Protein AF-U2FAN8-F1 (afdb_monomer)

Structure (mmCIF, N/CA/C/O backbone):
data_AF-U2FAN8-F1
#
_entry.id   AF-U2FAN8-F1
#
loop_
_atom_site.group_PDB
_atom_site.id
_atom_site.type_symbol
_atom_site.label_atom_id
_atom_site.label_alt_id
_atom_site.label_comp_id
_atom_site.label_asym_id
_atom_site.label_entity_id
_atom_site.label_seq_id
_atom_site.pdbx_PDB_ins_code
_atom_site.Cartn_x
_atom_site.Cartn_y
_atom_site.Cartn_z
_atom_site.occupancy
_atom_site.B_iso_or_equiv
_atom_site.auth_seq_id
_atom_site.auth_comp_id
_atom_site.auth_asym_id
_atom_site.auth_atom_id
_atom_site.pdbx_PDB_model_num
ATOM 1 N N . MET A 1 1 ? -15.663 -0.784 -5.812 1.00 76.56 1 MET A N 1
ATOM 2 C CA . MET A 1 1 ? -14.928 -0.878 -4.529 1.00 76.56 1 MET A CA 1
ATOM 3 C C . MET A 1 1 ? -13.520 -0.314 -4.750 1.00 76.56 1 MET A C 1
ATOM 5 O O . MET A 1 1 ? -12.800 -0.884 -5.555 1.00 76.56 1 MET A O 1
ATOM 9 N N . TRP A 1 2 ? -13.152 0.812 -4.117 1.00 96.88 2 TRP A N 1
ATOM 10 C CA . TRP A 1 2 ? -11.946 1.611 -4.449 1.00 96.88 2 TRP A CA 1
ATOM 11 C C . TRP A 1 2 ? -10.609 0.876 -4.227 1.00 96.88 2 TRP A C 1
ATOM 13 O O . TRP A 1 2 ? -9.728 0.929 -5.081 1.00 96.88 2 TRP A O 1
ATOM 23 N N . LEU A 1 3 ? -10.467 0.119 -3.129 1.00 97.94 3 LEU A N 1
ATOM 24 C CA . LEU A 1 3 ? -9.229 -0.622 -2.834 1.00 97.94 3 LEU A CA 1
ATOM 25 C C . LEU A 1 3 ? -8.859 -1.612 -3.950 1.00 97.94 3 LEU A C 1
ATOM 27 O O . LEU A 1 3 ? -7.711 -1.635 -4.379 1.00 97.94 3 LEU A O 1
ATOM 31 N N . THR A 1 4 ? -9.827 -2.384 -4.456 1.00 97.31 4 THR A N 1
ATOM 32 C CA . THR A 1 4 ? -9.576 -3.415 -5.479 1.00 97.31 4 THR A CA 1
ATOM 33 C C . THR A 1 4 ? -9.357 -2.832 -6.878 1.00 97.31 4 THR A C 1
ATOM 35 O O . THR A 1 4 ? -8.457 -3.262 -7.595 1.00 97.31 4 THR A O 1
ATOM 38 N N . ASN A 1 5 ? -10.127 -1.811 -7.268 1.00 97.06 5 ASN A N 1
ATOM 39 C CA . ASN A 1 5 ? -10.125 -1.311 -8.647 1.00 97.06 5 ASN A CA 1
ATOM 40 C C . ASN A 1 5 ? -9.257 -0.062 -8.867 1.00 97.06 5 ASN A C 1
ATOM 42 O O . ASN A 1 5 ? -9.080 0.348 -10.009 1.00 97.06 5 ASN A O 1
ATOM 46 N N . THR A 1 6 ? -8.720 0.535 -7.798 1.00 98.25 6 THR A N 1
ATOM 47 C CA . THR A 1 6 ? -7.866 1.729 -7.875 1.00 98.25 6 THR A CA 1
ATOM 48 C C . THR A 1 6 ? -6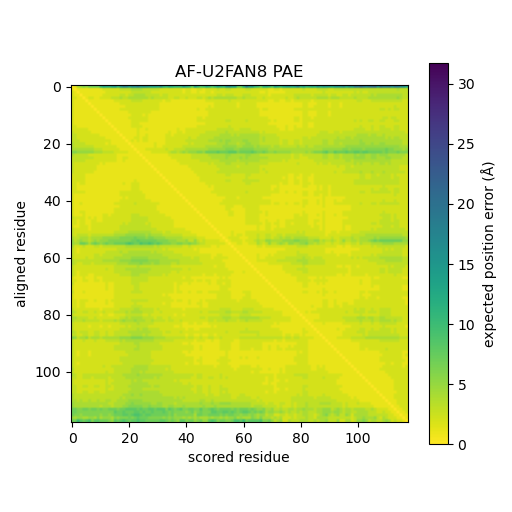.489 1.457 -7.276 1.00 98.25 6 THR A C 1
ATOM 50 O O . THR A 1 6 ? -5.506 1.388 -8.018 1.00 98.25 6 THR A O 1
ATOM 53 N N . LEU A 1 7 ? -6.394 1.250 -5.957 1.00 98.50 7 LEU A N 1
ATOM 54 C CA . LEU A 1 7 ? -5.099 1.057 -5.292 1.00 98.50 7 LEU A CA 1
ATOM 55 C C . LEU A 1 7 ? -4.442 -0.270 -5.690 1.00 98.50 7 LEU A C 1
ATOM 57 O O . LEU A 1 7 ? -3.310 -0.269 -6.171 1.00 98.50 7 LEU A O 1
ATOM 61 N N . GLN A 1 8 ? -5.152 -1.394 -5.557 1.00 98.69 8 GLN A N 1
ATOM 62 C CA . GLN A 1 8 ? -4.621 -2.702 -5.941 1.00 98.69 8 GLN A CA 1
ATOM 63 C C . GLN A 1 8 ? -4.320 -2.768 -7.437 1.00 98.69 8 GLN A C 1
ATOM 65 O O . GLN A 1 8 ? -3.247 -3.230 -7.805 1.00 98.69 8 GLN A O 1
ATOM 70 N N . ALA A 1 9 ? -5.217 -2.280 -8.299 1.00 98.38 9 ALA A N 1
ATOM 71 C CA . ALA A 1 9 ? -4.978 -2.259 -9.743 1.00 98.38 9 ALA A CA 1
ATOM 72 C C . ALA A 1 9 ? -3.675 -1.516 -10.100 1.00 98.38 9 ALA A C 1
ATOM 74 O O . ALA A 1 9 ? -2.883 -2.004 -10.905 1.00 98.38 9 ALA A O 1
ATOM 75 N N . THR A 1 10 ? -3.405 -0.383 -9.442 1.00 98.62 10 THR A N 1
ATOM 76 C CA . THR A 1 10 ? -2.160 0.373 -9.656 1.00 98.62 10 THR A CA 1
ATOM 77 C C . THR A 1 10 ? -0.939 -0.363 -9.088 1.00 98.62 10 THR A C 1
ATOM 79 O O . THR A 1 10 ? 0.097 -0.420 -9.747 1.00 98.62 10 THR A O 1
ATOM 82 N N . LEU A 1 11 ? -1.059 -1.002 -7.917 1.00 98.69 11 LEU A N 1
ATOM 83 C CA . LEU A 1 11 ? -0.005 -1.862 -7.358 1.00 98.69 11 LEU A CA 1
ATOM 84 C C . LEU A 1 11 ? 0.337 -3.039 -8.284 1.00 98.69 11 LEU A C 1
ATOM 86 O O . LEU A 1 11 ? 1.507 -3.364 -8.447 1.00 98.69 11 LEU A O 1
ATOM 90 N N . ILE A 1 12 ? -0.650 -3.660 -8.931 1.00 98.50 12 ILE A N 1
ATOM 91 C CA . ILE A 1 12 ? -0.404 -4.734 -9.904 1.00 98.50 12 ILE A CA 1
ATOM 92 C C . IL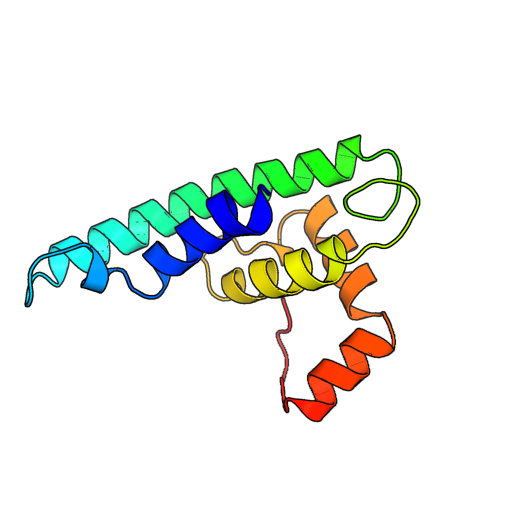E A 1 12 ? 0.397 -4.215 -11.105 1.00 98.50 12 ILE A C 1
ATOM 94 O O . ILE A 1 12 ? 1.318 -4.899 -11.542 1.00 98.50 12 ILE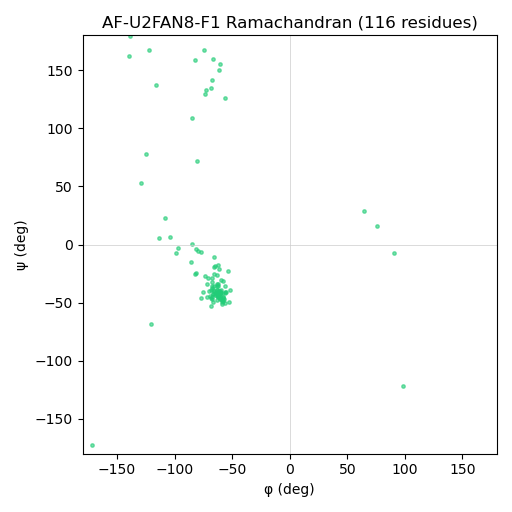 A O 1
ATOM 98 N N . ALA A 1 13 ? 0.122 -3.001 -11.592 1.00 98.44 13 ALA A N 1
ATOM 99 C CA . ALA A 1 13 ? 0.944 -2.359 -12.625 1.00 98.44 13 ALA A CA 1
ATOM 100 C C . ALA A 1 13 ? 2.391 -2.100 -12.159 1.00 98.44 13 ALA A C 1
ATOM 102 O O . ALA A 1 13 ? 3.316 -2.219 -12.956 1.00 98.44 13 ALA A O 1
ATOM 103 N N . TYR A 1 14 ? 2.602 -1.801 -10.873 1.00 98.62 14 TYR A N 1
ATOM 104 C CA . TYR A 1 14 ? 3.942 -1.649 -10.297 1.00 98.62 14 TYR A CA 1
ATOM 105 C C . TYR A 1 14 ? 4.720 -2.970 -10.203 1.00 98.62 14 TYR A C 1
ATOM 107 O O . TYR A 1 14 ? 5.916 -3.003 -10.492 1.00 98.62 14 TYR A O 1
ATOM 115 N N . PHE A 1 15 ? 4.069 -4.049 -9.755 1.00 98.44 15 PHE A N 1
ATOM 116 C CA . PHE A 1 15 ? 4.732 -5.345 -9.550 1.00 98.44 15 PHE A CA 1
ATOM 117 C C . PHE A 1 15 ? 4.888 -6.163 -10.826 1.00 98.44 15 PHE A C 1
ATOM 119 O O . PHE A 1 15 ? 5.790 -6.994 -10.882 1.00 98.44 15 PHE A O 1
ATOM 126 N N . TYR A 1 16 ? 4.030 -5.925 -11.819 1.00 98.31 16 TYR A N 1
ATOM 127 C CA . TYR A 1 16 ? 4.030 -6.640 -13.094 1.00 98.31 16 TYR A CA 1
ATOM 128 C C . TYR A 1 16 ? 4.015 -5.679 -14.297 1.00 98.31 16 TYR A C 1
ATOM 130 O O . TYR A 1 16 ? 3.126 -5.778 -15.154 1.00 98.31 16 TYR A O 1
ATOM 138 N N . PRO A 1 17 ? 4.940 -4.704 -14.366 1.00 98.44 17 PRO A N 1
ATOM 139 C CA . PRO A 1 17 ? 4.962 -3.700 -15.427 1.00 98.44 17 PRO A CA 1
ATOM 140 C C . PRO A 1 17 ? 5.191 -4.310 -16.816 1.00 98.44 17 PRO A C 1
ATOM 142 O O . PRO A 1 17 ? 4.721 -3.771 -17.814 1.00 98.44 17 PRO A O 1
ATOM 145 N N . GLU A 1 18 ? 5.852 -5.464 -16.892 1.00 98.19 18 GLU A N 1
ATOM 146 C CA . GLU A 1 18 ? 6.085 -6.219 -18.124 1.00 98.19 18 GLU A CA 1
ATOM 147 C C . GLU A 1 18 ? 4.795 -6.687 -18.810 1.00 98.19 18 GLU A C 1
ATOM 149 O O . GLU A 1 18 ? 4.802 -6.943 -20.007 1.00 98.19 18 GLU A O 1
ATOM 154 N N . ARG A 1 19 ? 3.672 -6.766 -18.083 1.00 97.81 19 ARG A N 1
ATOM 155 C CA . ARG A 1 19 ? 2.361 -7.125 -18.656 1.00 97.81 19 ARG A CA 1
ATOM 156 C C . ARG A 1 19 ? 1.700 -5.981 -19.429 1.00 97.81 19 ARG A C 1
ATOM 158 O O . ARG A 1 19 ? 0.639 -6.184 -20.011 1.00 97.81 19 ARG A O 1
ATOM 165 N N . TRP A 1 20 ? 2.293 -4.788 -19.394 1.00 97.56 20 TRP A N 1
ATOM 166 C CA . TRP A 1 20 ? 1.748 -3.557 -19.973 1.00 97.56 20 TRP A CA 1
ATOM 167 C C . TRP A 1 20 ? 2.573 -3.027 -21.146 1.00 97.56 20 TRP A C 1
ATOM 169 O O . TRP A 1 20 ? 2.301 -1.936 -21.643 1.00 97.56 20 TRP A O 1
ATOM 179 N N . VAL A 1 21 ? 3.591 -3.774 -21.571 1.00 98.44 21 VAL A N 1
ATOM 180 C CA . VAL A 1 21 ? 4.501 -3.405 -22.658 1.00 98.44 21 VAL A CA 1
ATOM 181 C C . VAL A 1 21 ? 4.808 -4.623 -23.524 1.00 98.44 21 VAL A C 1
ATOM 183 O O . VAL A 1 21 ? 4.605 -5.760 -23.101 1.00 98.44 21 VAL A O 1
ATOM 186 N N . ASP A 1 22 ? 5.316 -4.389 -24.733 1.00 98.50 22 ASP A N 1
ATOM 187 C CA . ASP A 1 22 ? 5.735 -5.469 -25.625 1.00 98.50 22 ASP A CA 1
ATOM 188 C C . ASP A 1 22 ? 6.869 -6.313 -25.022 1.00 98.50 22 ASP A C 1
ATOM 190 O O . ASP A 1 22 ? 7.726 -5.825 -24.274 1.00 98.50 22 ASP A O 1
ATOM 194 N N . VAL A 1 23 ? 6.903 -7.597 -25.392 1.00 97.62 23 VAL A N 1
ATOM 195 C CA . VAL A 1 23 ? 7.932 -8.544 -24.942 1.00 97.62 23 VAL A CA 1
ATOM 196 C C . VAL A 1 23 ? 9.324 -8.012 -25.293 1.00 97.62 23 VAL A C 1
ATOM 198 O O . VAL A 1 23 ? 9.615 -7.696 -26.443 1.00 97.62 23 VAL A O 1
ATOM 201 N N . GLY A 1 24 ? 10.199 -7.932 -24.287 1.00 96.69 24 GLY A N 1
ATOM 202 C CA . GLY A 1 24 ? 11.566 -7.424 -24.433 1.00 96.69 24 GLY A CA 1
ATOM 203 C C . GLY A 1 24 ? 11.724 -5.916 -24.206 1.00 96.69 24 GLY A C 1
ATOM 204 O O . GLY A 1 24 ? 12.858 -5.448 -24.098 1.00 96.69 24 GLY A O 1
ATOM 205 N N . ASN A 1 25 ? 10.636 -5.151 -24.047 1.00 98.38 25 ASN A N 1
ATOM 206 C CA . ASN A 1 25 ? 10.703 -3.713 -23.768 1.00 98.38 25 ASN A CA 1
ATOM 207 C C . ASN A 1 25 ? 10.970 -3.412 -22.278 1.00 98.38 25 ASN A C 1
ATOM 209 O O . ASN A 1 25 ? 10.105 -2.939 -21.536 1.00 98.38 25 ASN A O 1
ATOM 213 N N . SER A 1 26 ? 12.197 -3.674 -21.826 1.00 98.38 26 SER A N 1
ATOM 214 C CA . SER A 1 26 ? 12.616 -3.433 -20.438 1.00 98.38 26 SER A CA 1
ATOM 215 C C . SER A 1 26 ? 12.571 -1.952 -20.040 1.00 98.38 26 SER A C 1
ATOM 217 O O . SER A 1 26 ? 12.190 -1.633 -18.913 1.00 98.38 26 SER A O 1
ATOM 219 N N . ALA A 1 27 ? 12.900 -1.042 -20.962 1.00 98.62 27 ALA A N 1
ATOM 220 C CA . ALA A 1 27 ? 12.837 0.401 -20.730 1.00 98.62 27 ALA A CA 1
ATOM 221 C C . ALA A 1 27 ? 11.393 0.881 -20.499 1.00 98.62 27 ALA A C 1
ATOM 223 O O . ALA A 1 27 ? 11.131 1.627 -19.555 1.00 98.62 27 ALA A O 1
ATOM 224 N N . GLY A 1 28 ? 10.444 0.396 -21.306 1.00 98.69 28 GLY A N 1
ATOM 225 C CA . GLY A 1 28 ? 9.019 0.665 -21.125 1.00 98.69 28 GLY A CA 1
ATOM 226 C C . GLY A 1 28 ? 8.491 0.116 -19.799 1.00 98.69 28 GLY A C 1
ATOM 227 O O . GLY A 1 28 ? 7.808 0.831 -19.070 1.00 98.69 28 GLY A O 1
ATOM 228 N N . ALA A 1 29 ? 8.861 -1.115 -19.430 1.00 98.75 29 ALA A N 1
ATOM 229 C CA . ALA A 1 29 ? 8.475 -1.688 -18.138 1.00 98.75 29 ALA A CA 1
ATOM 230 C C . ALA A 1 29 ? 9.010 -0.850 -16.957 1.00 98.75 29 ALA A C 1
ATOM 232 O O . ALA A 1 29 ? 8.284 -0.587 -15.995 1.00 98.75 29 ALA A O 1
ATOM 233 N N . ALA A 1 30 ? 10.254 -0.367 -17.037 1.00 98.62 30 ALA A N 1
ATOM 234 C CA . ALA A 1 30 ? 10.817 0.527 -16.024 1.00 98.62 30 ALA A CA 1
ATOM 235 C C . ALA A 1 30 ? 10.037 1.852 -15.922 1.00 98.62 30 ALA A C 1
ATOM 237 O O . ALA A 1 30 ? 9.754 2.311 -14.813 1.00 98.62 30 ALA A O 1
ATOM 238 N N . GLN A 1 31 ? 9.627 2.428 -17.057 1.00 98.69 31 GLN A N 1
ATOM 239 C CA . GLN A 1 31 ? 8.790 3.628 -17.095 1.00 98.69 31 GLN A C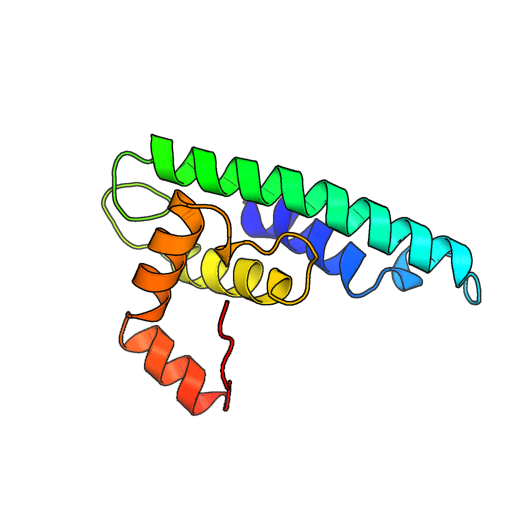A 1
ATOM 240 C C . GLN A 1 31 ? 7.409 3.384 -16.460 1.00 98.69 31 GLN A C 1
ATOM 242 O O . GLN A 1 31 ? 6.987 4.166 -15.605 1.00 98.69 31 GLN A O 1
ATOM 247 N N . VAL A 1 32 ? 6.725 2.286 -16.810 1.00 98.75 32 VAL A N 1
ATOM 248 C CA . VAL A 1 32 ? 5.432 1.905 -16.204 1.00 98.75 32 VAL A CA 1
ATOM 249 C C . VAL A 1 32 ? 5.567 1.768 -14.691 1.00 98.75 32 VAL A C 1
ATOM 251 O O . VAL A 1 32 ? 4.765 2.339 -13.952 1.00 98.75 32 VAL A O 1
ATOM 254 N N . LYS A 1 33 ? 6.608 1.072 -14.221 1.00 98.62 33 LYS A N 1
ATOM 255 C CA . LYS A 1 33 ? 6.873 0.894 -12.792 1.00 98.62 33 LYS A CA 1
ATOM 256 C C . LYS A 1 33 ? 7.053 2.232 -12.070 1.00 98.62 33 LYS A C 1
ATOM 258 O O . LYS A 1 33 ? 6.421 2.447 -11.039 1.00 98.62 33 LYS A O 1
ATOM 263 N N . ALA A 1 34 ? 7.859 3.140 -12.624 1.00 98.50 34 ALA A N 1
ATOM 264 C CA . ALA A 1 34 ? 8.104 4.456 -12.032 1.00 98.50 34 ALA A CA 1
ATOM 265 C C . ALA A 1 34 ? 6.822 5.305 -11.946 1.00 98.50 34 ALA A C 1
ATOM 267 O O . ALA A 1 34 ? 6.517 5.872 -10.895 1.00 98.50 34 ALA A O 1
ATOM 268 N N . HIS A 1 35 ? 6.022 5.349 -13.017 1.00 98.62 35 HIS A N 1
ATOM 269 C CA . HIS A 1 35 ? 4.746 6.072 -13.002 1.00 98.62 35 HIS A CA 1
ATOM 270 C C . HIS A 1 35 ? 3.714 5.429 -12.072 1.00 98.62 35 HIS A C 1
ATOM 272 O O . HIS A 1 35 ? 2.949 6.145 -11.422 1.00 98.62 35 HIS A O 1
ATOM 278 N N . ALA A 1 36 ? 3.692 4.097 -11.979 1.00 98.69 36 ALA A N 1
ATOM 279 C CA . ALA A 1 36 ? 2.834 3.391 -11.039 1.00 98.69 36 ALA A CA 1
ATOM 280 C C . ALA A 1 36 ? 3.205 3.734 -9.588 1.00 98.69 36 ALA A C 1
ATOM 282 O O . ALA A 1 36 ? 2.304 4.045 -8.815 1.00 98.69 36 ALA A O 1
ATOM 283 N N . GLU A 1 37 ? 4.496 3.758 -9.228 1.00 98.69 37 GLU A N 1
ATOM 284 C CA . GLU A 1 37 ? 4.950 4.153 -7.882 1.00 98.69 37 GLU A CA 1
ATOM 285 C C . GLU A 1 37 ? 4.513 5.582 -7.533 1.00 98.69 37 GLU A C 1
ATOM 287 O O . GLU A 1 37 ? 3.887 5.796 -6.494 1.00 98.69 37 GLU A O 1
ATOM 292 N N . ALA A 1 38 ? 4.734 6.537 -8.444 1.00 98.44 38 ALA A N 1
ATOM 293 C CA . ALA A 1 38 ? 4.313 7.927 -8.261 1.00 98.44 38 ALA A CA 1
ATOM 294 C C . ALA A 1 38 ? 2.787 8.060 -8.102 1.00 98.44 38 ALA A C 1
ATOM 296 O O . ALA A 1 38 ? 2.298 8.793 -7.241 1.00 98.44 38 ALA A O 1
ATOM 297 N N . LYS A 1 39 ? 2.009 7.310 -8.893 1.00 98.62 39 LYS A N 1
ATOM 298 C CA . LYS A 1 39 ? 0.548 7.280 -8.758 1.00 98.62 39 LYS A CA 1
ATOM 299 C C . LYS A 1 39 ? 0.116 6.660 -7.429 1.00 98.62 39 LYS A C 1
ATOM 301 O O . LYS A 1 39 ? -0.821 7.157 -6.811 1.00 98.62 39 LYS A O 1
ATOM 306 N N . ILE A 1 40 ? 0.778 5.592 -6.983 1.00 98.81 40 ILE A N 1
ATOM 307 C CA . ILE A 1 40 ? 0.478 4.950 -5.699 1.00 98.81 40 ILE A CA 1
ATOM 308 C C . ILE A 1 40 ? 0.731 5.921 -4.550 1.00 98.81 40 ILE A C 1
ATOM 310 O O . ILE A 1 40 ? -0.117 5.983 -3.668 1.00 98.81 40 ILE A O 1
ATOM 314 N N . ALA A 1 41 ? 1.802 6.720 -4.578 1.00 98.44 41 ALA A N 1
ATOM 315 C CA . ALA A 1 41 ? 2.053 7.734 -3.551 1.00 98.44 41 ALA A CA 1
ATOM 316 C C . ALA A 1 41 ? 0.836 8.662 -3.354 1.00 98.44 41 ALA A C 1
ATOM 318 O O . ALA A 1 41 ? 0.311 8.755 -2.246 1.00 98.44 41 ALA A O 1
ATOM 319 N N . ALA A 1 42 ? 0.282 9.209 -4.442 1.00 98.38 42 ALA A N 1
ATOM 320 C CA . ALA A 1 42 ? -0.926 10.037 -4.383 1.00 98.38 42 ALA A CA 1
ATOM 321 C C . ALA A 1 42 ? -2.172 9.278 -3.873 1.00 98.38 42 ALA A C 1
ATOM 323 O O . ALA A 1 42 ? -3.026 9.849 -3.190 1.00 98.38 42 ALA A O 1
ATOM 324 N N . LEU A 1 43 ? -2.300 7.981 -4.182 1.00 98.69 43 LEU A N 1
ATOM 325 C CA . LEU A 1 43 ? -3.395 7.144 -3.671 1.00 98.69 43 LEU A CA 1
ATOM 326 C C . LEU A 1 43 ? -3.243 6.836 -2.177 1.00 98.69 43 LEU A C 1
ATOM 328 O O . LEU A 1 43 ? -4.244 6.737 -1.468 1.00 98.69 43 LEU A O 1
ATOM 332 N N . LEU A 1 44 ? -2.015 6.697 -1.684 1.00 98.69 44 LEU A N 1
ATOM 333 C CA . LEU A 1 44 ? -1.750 6.554 -0.256 1.00 98.69 44 LEU A CA 1
ATOM 334 C C . LEU A 1 44 ? -2.084 7.851 0.490 1.00 98.69 44 LEU A C 1
ATOM 336 O O . LEU A 1 44 ? -2.669 7.778 1.565 1.00 98.69 44 LEU A O 1
ATOM 340 N N . ASP A 1 45 ? -1.822 9.019 -0.101 1.00 98.38 45 ASP A N 1
ATOM 341 C CA . ASP A 1 45 ? -2.230 10.316 0.467 1.00 98.38 45 ASP A CA 1
ATOM 342 C C . ASP A 1 45 ? -3.758 10.485 0.463 1.00 98.38 45 ASP A C 1
ATOM 344 O O . ASP A 1 45 ? -4.346 11.120 1.339 1.00 98.38 45 ASP A O 1
ATOM 348 N N . GLN A 1 46 ? -4.448 9.905 -0.522 1.00 98.06 46 GLN A N 1
ATOM 349 C CA . GLN A 1 46 ? -5.908 9.820 -0.497 1.00 98.06 46 GLN A CA 1
ATOM 350 C C . GLN A 1 46 ? -6.405 8.912 0.640 1.00 98.06 46 GLN A C 1
ATOM 352 O O . GLN A 1 46 ? -7.405 9.237 1.278 1.00 98.06 46 GLN A O 1
ATOM 357 N N . LEU A 1 47 ? -5.720 7.797 0.904 1.00 98.06 47 LEU A N 1
ATOM 358 C CA . LEU A 1 47 ? -6.069 6.884 1.993 1.00 98.06 47 LEU A CA 1
ATOM 359 C C . LEU A 1 47 ? -5.820 7.513 3.374 1.00 98.06 47 LEU A C 1
ATOM 361 O O . LEU A 1 47 ? -6.637 7.340 4.276 1.00 98.06 47 LEU A O 1
ATOM 365 N N . ASP A 1 48 ? -4.732 8.270 3.5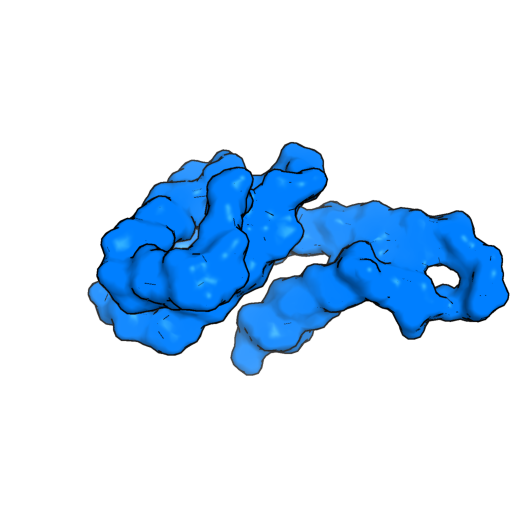15 1.00 98.12 48 ASP A N 1
ATOM 366 C CA . ASP A 1 48 ? -4.395 9.044 4.715 1.00 98.12 48 ASP A CA 1
ATOM 367 C C . ASP A 1 48 ? -5.506 10.058 5.043 1.00 98.12 48 ASP A C 1
ATOM 369 O O . ASP A 1 48 ? -6.101 10.009 6.120 1.00 98.12 48 ASP A O 1
ATOM 373 N N . ARG A 1 49 ? -5.916 10.863 4.051 1.00 98.12 49 ARG A N 1
ATOM 374 C CA . ARG A 1 49 ? -7.043 11.809 4.178 1.00 98.12 49 ARG A CA 1
ATOM 375 C C . ARG A 1 49 ? -8.387 11.134 4.454 1.00 98.12 49 ARG A C 1
ATOM 377 O O . ARG A 1 49 ? -9.222 11.677 5.179 1.00 98.12 49 ARG A O 1
ATOM 384 N N . GLN A 1 50 ? -8.631 9.956 3.875 1.00 97.69 50 GLN A N 1
ATOM 385 C CA . GLN A 1 50 ? -9.836 9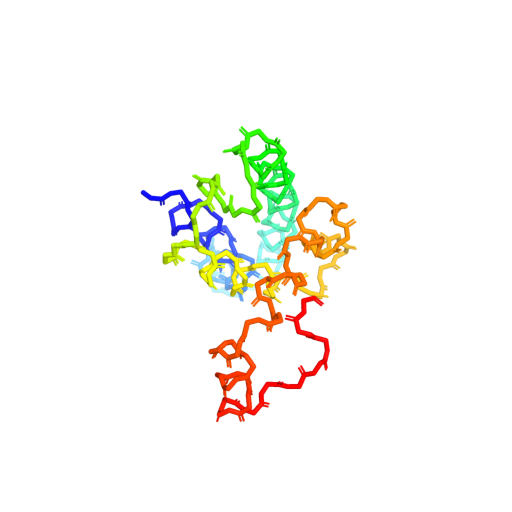.181 4.181 1.00 97.69 50 GLN A CA 1
ATOM 386 C C . GLN A 1 50 ? -9.873 8.807 5.666 1.00 97.69 50 GLN A C 1
ATOM 388 O O . GLN A 1 50 ? -10.928 8.903 6.284 1.00 97.69 50 GLN A O 1
ATOM 393 N N . LEU A 1 51 ? -8.743 8.404 6.252 1.00 97.88 51 LEU A N 1
ATOM 394 C CA . LEU A 1 51 ? -8.669 8.075 7.677 1.00 97.88 51 LEU A CA 1
ATOM 395 C C . LEU A 1 51 ? -8.885 9.308 8.557 1.00 97.88 51 LEU A C 1
ATOM 397 O O . LEU A 1 51 ? -9.666 9.224 9.505 1.00 97.88 51 LEU A O 1
ATOM 401 N N . GLU A 1 52 ? -8.285 10.448 8.206 1.00 97.50 52 GLU A N 1
ATOM 402 C CA . GLU A 1 52 ? -8.497 11.733 8.896 1.00 97.50 52 GLU A CA 1
ATOM 403 C C . GLU A 1 52 ? -9.975 12.134 8.958 1.00 97.50 52 GLU A C 1
ATOM 405 O O . GLU A 1 52 ? -10.458 12.612 9.983 1.00 97.50 52 GLU A O 1
ATOM 410 N N . THR A 1 53 ? -10.706 11.914 7.865 1.00 97.38 53 THR A N 1
ATOM 411 C CA . THR A 1 53 ? -12.101 12.354 7.711 1.00 97.38 53 THR A CA 1
ATOM 412 C C . THR A 1 53 ? -13.132 11.267 8.022 1.00 97.38 53 THR A C 1
ATOM 414 O O . THR A 1 53 ? -14.330 11.542 8.033 1.00 97.38 53 THR A O 1
ATOM 417 N N . SER A 1 54 ? -12.691 10.042 8.325 1.00 95.50 54 SER A N 1
ATOM 418 C CA . SER A 1 54 ? -13.565 8.881 8.554 1.00 95.50 54 SER A CA 1
ATOM 419 C C . SER A 1 54 ? -14.461 9.002 9.794 1.00 95.50 54 SER A C 1
ATOM 421 O O . SER A 1 54 ? -15.449 8.278 9.912 1.00 95.50 54 SER A O 1
ATOM 423 N N . GLY A 1 55 ? -14.122 9.891 10.735 1.00 95.88 55 GLY A N 1
ATOM 424 C CA . GLY A 1 55 ? -14.848 10.061 11.996 1.00 95.88 55 GLY A CA 1
ATOM 425 C C . GLY A 1 55 ? -14.572 8.965 13.032 1.00 95.88 55 GLY A C 1
ATOM 426 O O . GLY A 1 55 ? -15.330 8.826 13.992 1.00 95.88 55 GLY A O 1
ATOM 427 N N . GLY A 1 56 ? -13.509 8.169 12.866 1.00 95.56 56 GLY A N 1
ATOM 428 C CA . GLY A 1 56 ? -13.124 7.148 13.837 1.00 95.56 56 GLY A CA 1
ATOM 429 C C . GLY A 1 56 ? -11.765 6.497 13.553 1.00 95.56 56 GLY A C 1
ATOM 430 O O . GLY A 1 56 ? -11.013 6.961 12.703 1.00 95.56 56 GLY A O 1
ATOM 431 N N . PRO A 1 57 ? -11.402 5.440 14.301 1.00 97.31 57 PRO A N 1
ATOM 432 C CA . PRO A 1 57 ? -10.074 4.833 14.213 1.00 97.31 57 PRO A CA 1
ATOM 433 C C . PRO A 1 57 ? -9.895 3.849 13.042 1.00 97.31 57 PRO A C 1
ATOM 435 O O . PRO A 1 57 ? -8.796 3.310 12.891 1.00 97.31 57 PRO A O 1
ATOM 438 N N . TRP A 1 58 ? -10.948 3.569 12.268 1.00 98.31 58 TRP A N 1
ATOM 439 C CA . TRP A 1 58 ? -10.974 2.574 11.190 1.00 98.31 58 TRP A CA 1
ATOM 440 C C . TRP A 1 58 ? -11.354 3.207 9.854 1.00 98.31 58 TRP A C 1
ATOM 442 O O . TRP A 1 58 ? -11.861 4.325 9.807 1.00 98.31 58 TRP A O 1
ATOM 452 N N . LEU A 1 59 ? -11.160 2.479 8.752 1.00 97.44 59 LEU A N 1
ATOM 453 C CA . LEU A 1 59 ? -11.293 3.052 7.407 1.00 97.44 59 LEU A CA 1
ATOM 454 C C . LEU A 1 59 ? -12.688 3.638 7.106 1.00 97.44 59 LEU A C 1
ATOM 456 O O . LEU A 1 59 ? -12.811 4.596 6.338 1.00 97.44 59 LEU A O 1
ATOM 460 N N . LEU A 1 60 ? -13.729 3.066 7.719 1.00 96.94 60 LEU A N 1
ATOM 461 C CA . LEU A 1 60 ? -15.125 3.511 7.616 1.00 96.94 60 LEU A CA 1
ATOM 462 C C . LEU A 1 60 ? -15.643 4.173 8.908 1.00 96.94 60 LEU A C 1
ATOM 464 O O . LEU A 1 60 ? -16.847 4.179 9.162 1.00 96.94 60 LEU A O 1
ATOM 468 N N . GLY A 1 61 ? -14.747 4.695 9.746 1.00 97.62 61 GLY A N 1
ATOM 469 C CA . GLY A 1 61 ? -15.088 5.434 10.958 1.00 97.62 61 GLY A CA 1
ATOM 470 C C . GLY A 1 61 ? -15.012 4.583 12.220 1.00 97.62 61 GLY A C 1
ATOM 471 O O . GLY A 1 61 ? -13.949 4.077 12.583 1.00 97.62 61 GLY A O 1
ATOM 472 N N . ALA A 1 62 ? -16.121 4.468 12.950 1.00 98.00 62 ALA A N 1
ATOM 473 C CA . ALA A 1 62 ? -16.121 3.934 14.316 1.00 98.00 62 ALA A CA 1
ATOM 474 C C . ALA A 1 62 ? -15.856 2.420 14.415 1.00 98.00 62 ALA A C 1
ATOM 476 O O . ALA A 1 62 ? -15.316 1.951 15.420 1.00 98.00 62 ALA A O 1
ATOM 477 N N . HIS A 1 63 ? -16.214 1.645 13.388 1.00 97.88 63 HIS A N 1
ATOM 478 C CA . HIS A 1 63 ? -16.210 0.182 13.444 1.00 97.88 63 HIS A CA 1
ATOM 479 C C . HIS A 1 63 ? -15.206 -0.445 12.479 1.00 97.88 63 HIS A C 1
ATOM 481 O O . HIS A 1 63 ? -15.105 -0.057 11.318 1.00 97.88 63 HIS A O 1
ATOM 487 N N . TYR A 1 64 ? -14.505 -1.467 12.969 1.00 98.06 64 TYR A N 1
ATOM 488 C CA . TYR A 1 64 ? -13.629 -2.297 12.153 1.00 98.06 64 TYR A CA 1
ATOM 489 C C . TYR A 1 64 ? -14.448 -3.119 11.156 1.00 98.06 64 TYR A C 1
ATOM 491 O O . TYR A 1 64 ? -15.498 -3.665 11.500 1.00 98.06 64 TYR A O 1
ATOM 499 N N . SER A 1 65 ? -13.927 -3.267 9.947 1.00 97.44 65 SER A N 1
ATOM 500 C CA . SER A 1 65 ? -14.591 -3.907 8.819 1.00 97.44 65 SER A CA 1
ATOM 501 C C . SER A 1 65 ? -13.633 -4.804 8.031 1.00 97.44 65 SER A C 1
ATOM 503 O O . SER A 1 65 ? -12.438 -4.900 8.310 1.00 97.44 65 SER A O 1
ATOM 505 N N . VAL A 1 66 ? -14.155 -5.451 6.988 1.00 96.62 66 VAL A N 1
ATOM 506 C CA . VAL A 1 66 ? -13.340 -6.218 6.033 1.00 96.62 66 VAL A CA 1
ATOM 507 C C . VAL A 1 66 ? -12.373 -5.338 5.228 1.00 96.62 66 VAL A C 1
ATOM 509 O O .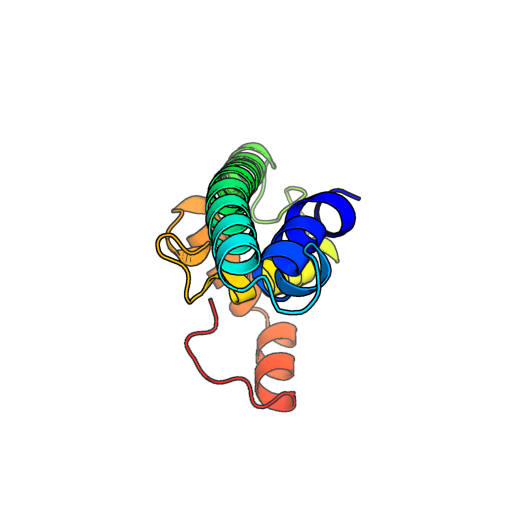 VAL A 1 66 ? -11.394 -5.844 4.681 1.00 96.62 66 VAL A O 1
ATOM 512 N N . LEU A 1 67 ? -12.605 -4.022 5.162 1.00 97.50 67 LEU A N 1
ATOM 513 C CA . LEU A 1 67 ? -11.719 -3.123 4.426 1.00 97.50 67 LEU A CA 1
ATOM 514 C C . LEU A 1 67 ? -10.400 -2.881 5.158 1.00 97.50 67 LEU A C 1
ATOM 516 O O . LEU A 1 67 ? -9.387 -2.638 4.508 1.00 97.50 67 LEU A O 1
ATOM 520 N N . ASP A 1 68 ? -10.387 -2.985 6.484 1.00 98.50 68 ASP A N 1
ATOM 521 C CA . ASP A 1 68 ? -9.205 -2.696 7.284 1.00 98.50 68 ASP A CA 1
ATOM 522 C C . ASP A 1 68 ? -8.032 -3.676 7.067 1.00 98.50 68 ASP A C 1
ATOM 524 O O . ASP A 1 68 ? -6.916 -3.224 6.777 1.00 98.50 68 ASP A O 1
ATOM 528 N N . PRO A 1 69 ? -8.233 -5.012 7.115 1.00 98.12 69 PRO A N 1
ATOM 529 C CA . PRO A 1 69 ? -7.166 -5.962 6.803 1.00 98.12 69 PRO A CA 1
ATOM 530 C C . PRO A 1 69 ? -6.774 -5.914 5.320 1.00 98.12 69 PRO A C 1
ATOM 532 O O . PRO A 1 69 ? -5.616 -6.154 4.979 1.00 98.12 69 PRO A O 1
ATOM 535 N N . TYR A 1 70 ? -7.709 -5.557 4.436 1.00 98.31 70 TYR A N 1
ATOM 536 C CA . TYR A 1 70 ? -7.425 -5.400 3.013 1.00 98.31 70 TYR A CA 1
ATOM 537 C C . TYR A 1 70 ? -6.523 -4.183 2.756 1.00 98.31 70 TYR A C 1
ATOM 539 O O . TYR A 1 70 ? -5.509 -4.291 2.064 1.00 98.31 70 TYR A O 1
ATOM 547 N N . ALA A 1 71 ? -6.826 -3.044 3.381 1.00 98.44 71 ALA A N 1
ATOM 548 C CA . ALA A 1 71 ? -5.979 -1.860 3.335 1.00 98.44 71 ALA A CA 1
ATOM 549 C C . ALA A 1 71 ? -4.587 -2.138 3.927 1.00 98.44 71 ALA A C 1
ATOM 551 O O . ALA A 1 71 ? -3.595 -1.743 3.316 1.00 98.44 71 ALA A O 1
ATOM 552 N N . LEU A 1 72 ? -4.493 -2.876 5.046 1.00 98.56 72 LEU A N 1
ATOM 553 C CA . LEU A 1 72 ? -3.207 -3.310 5.607 1.00 98.56 72 LEU A CA 1
ATOM 554 C C . LEU A 1 72 ? -2.385 -4.109 4.587 1.00 98.56 72 LEU A C 1
ATOM 556 O O . LEU A 1 72 ? -1.212 -3.803 4.373 1.00 98.56 72 LEU A O 1
ATOM 560 N N . MET A 1 73 ? -2.990 -5.116 3.950 1.00 97.81 73 MET A N 1
ATOM 561 C CA . MET A 1 73 ? -2.312 -5.957 2.962 1.00 97.81 73 MET A CA 1
ATOM 562 C C . MET A 1 73 ? -1.753 -5.123 1.799 1.00 97.81 73 MET A C 1
ATOM 564 O O . MET A 1 73 ? -0.586 -5.284 1.441 1.00 97.81 73 MET A O 1
ATOM 568 N N . LEU A 1 74 ? -2.552 -4.206 1.240 1.00 98.62 74 LEU A N 1
ATOM 569 C CA . LEU A 1 74 ? -2.118 -3.339 0.138 1.00 98.62 74 LEU A CA 1
ATOM 570 C C . LEU A 1 74 ? -1.022 -2.360 0.578 1.00 98.62 74 LEU A C 1
ATOM 572 O O . LEU A 1 74 ? -0.023 -2.200 -0.120 1.00 98.62 74 LEU A O 1
ATOM 576 N N . CYS A 1 75 ? -1.154 -1.757 1.760 1.00 98.44 75 CYS A N 1
ATOM 577 C CA . CYS A 1 75 ? -0.136 -0.862 2.307 1.00 98.44 75 CYS A CA 1
ATOM 578 C C . CYS A 1 75 ? 1.189 -1.591 2.560 1.00 98.44 75 CYS A C 1
ATOM 580 O O . CYS A 1 75 ? 2.250 -1.058 2.234 1.00 98.44 75 CYS A O 1
ATOM 582 N N . ARG A 1 76 ? 1.152 -2.841 3.040 1.00 97.69 76 ARG A N 1
ATOM 583 C CA . ARG A 1 76 ? 2.348 -3.683 3.210 1.00 97.69 76 ARG A CA 1
ATOM 584 C C . ARG A 1 76 ? 3.120 -3.891 1.904 1.00 97.69 76 ARG A C 1
ATOM 586 O O . ARG A 1 76 ? 4.344 -4.061 1.926 1.00 97.69 76 ARG A O 1
ATOM 593 N N . TRP A 1 77 ? 2.446 -3.921 0.756 1.00 98.06 77 TRP A N 1
ATOM 594 C CA . TRP A 1 77 ? 3.133 -4.079 -0.529 1.00 98.06 77 TRP A CA 1
ATOM 595 C C . TRP A 1 77 ? 4.033 -2.881 -0.849 1.00 98.06 77 TRP A C 1
ATOM 597 O O . TRP A 1 77 ? 5.067 -3.055 -1.482 1.00 98.06 77 TRP A O 1
ATOM 607 N N . THR A 1 78 ? 3.725 -1.706 -0.304 1.00 98.38 78 THR A N 1
ATOM 608 C CA . THR A 1 78 ? 4.507 -0.480 -0.513 1.00 98.38 78 THR A CA 1
ATOM 609 C C . THR A 1 78 ? 5.768 -0.392 0.348 1.00 98.38 78 THR A C 1
ATOM 611 O O . THR A 1 78 ? 6.548 0.525 0.154 1.00 98.38 78 THR A O 1
ATOM 614 N N . ARG A 1 79 ? 6.022 -1.332 1.277 1.00 96.56 79 ARG A N 1
ATOM 615 C CA . ARG A 1 79 ? 7.100 -1.250 2.296 1.00 96.56 79 ARG A CA 1
ATOM 616 C C . ARG A 1 79 ? 8.520 -0.982 1.764 1.00 96.56 79 ARG A C 1
ATOM 618 O O . ARG A 1 79 ? 9.373 -0.547 2.534 1.00 96.56 79 ARG A O 1
ATOM 625 N N . GLY A 1 80 ? 8.776 -1.296 0.492 1.00 95.31 80 GLY A N 1
ATOM 626 C CA . GLY A 1 80 ? 10.060 -1.089 -0.190 1.00 95.31 80 GLY A CA 1
ATOM 627 C C . GLY A 1 80 ? 10.094 0.105 -1.149 1.00 95.31 80 GLY A C 1
ATOM 628 O O . GLY A 1 80 ? 11.060 0.229 -1.892 1.00 95.31 80 GLY A O 1
ATOM 629 N N . PHE A 1 81 ? 9.043 0.925 -1.186 1.00 97.12 81 PHE A N 1
ATOM 630 C CA . PHE A 1 81 ? 8.972 2.121 -2.030 1.00 97.12 81 PHE A CA 1
ATOM 631 C C . PHE A 1 81 ? 9.849 3.232 -1.446 1.00 97.12 81 PHE A C 1
ATOM 633 O O . PHE A 1 81 ? 10.248 3.157 -0.279 1.00 97.12 81 PHE A O 1
ATOM 640 N N . ALA A 1 82 ? 10.100 4.281 -2.231 1.00 95.19 82 ALA A N 1
ATOM 641 C CA . ALA A 1 82 ? 10.752 5.488 -1.722 1.00 95.19 82 ALA A CA 1
ATOM 642 C C . ALA A 1 82 ? 9.926 6.139 -0.594 1.00 95.19 82 ALA A C 1
ATOM 644 O O . ALA A 1 82 ? 10.470 6.494 0.450 1.00 95.19 82 ALA A O 1
ATOM 645 N N . GLU A 1 83 ? 8.603 6.201 -0.776 1.00 95.19 83 GLU A N 1
ATOM 646 C CA . GLU A 1 83 ? 7.647 6.758 0.188 1.00 95.19 83 GLU A CA 1
ATOM 647 C C . GLU A 1 83 ? 6.545 5.735 0.526 1.00 95.19 83 GLU A C 1
ATOM 649 O O . GLU A 1 83 ? 5.425 5.813 0.006 1.00 95.19 83 GLU A O 1
ATOM 654 N N . PRO A 1 84 ? 6.825 4.734 1.378 1.00 97.75 84 PRO A N 1
ATOM 655 C CA . PRO A 1 84 ? 5.870 3.693 1.744 1.00 97.75 84 PRO A CA 1
ATOM 656 C C . PRO A 1 84 ? 4.682 4.233 2.555 1.00 97.75 84 PRO A C 1
ATOM 658 O O . PRO A 1 84 ? 4.761 5.251 3.245 1.00 97.75 84 PRO A O 1
ATOM 661 N N . ALA A 1 85 ? 3.581 3.480 2.567 1.00 98.31 85 ALA A N 1
ATOM 662 C CA . ALA A 1 85 ? 2.361 3.805 3.312 1.00 98.31 85 ALA A CA 1
ATOM 663 C C . ALA A 1 85 ? 2.614 4.108 4.800 1.00 98.31 85 ALA A C 1
ATOM 665 O O . ALA A 1 85 ? 2.030 5.037 5.348 1.00 98.31 85 ALA A O 1
ATOM 666 N N . ARG A 1 86 ? 3.530 3.368 5.441 1.00 97.19 86 ARG A N 1
ATOM 667 C CA . ARG A 1 86 ? 3.873 3.524 6.867 1.00 97.19 86 ARG A CA 1
ATO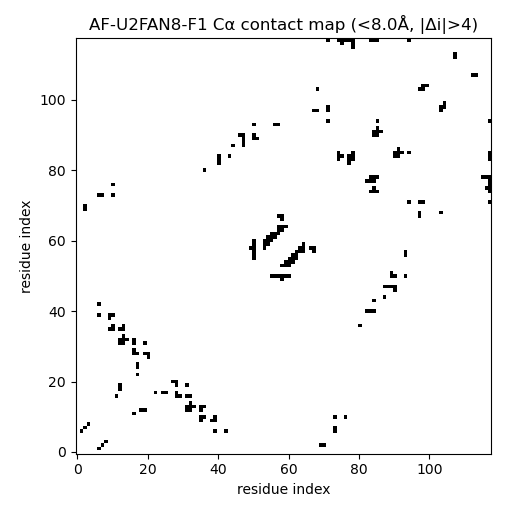M 668 C C . ARG A 1 86 ? 4.460 4.885 7.259 1.00 97.19 86 ARG A C 1
ATOM 670 O O . ARG A 1 86 ? 4.512 5.168 8.449 1.00 97.19 86 ARG A O 1
ATOM 677 N N . GLN A 1 87 ? 4.955 5.676 6.304 1.00 97.12 87 GLN A N 1
ATOM 678 C CA . GLN A 1 87 ? 5.562 6.985 6.581 1.00 97.12 87 GLN A CA 1
ATOM 679 C C . GLN A 1 87 ? 4.533 8.117 6.658 1.00 97.12 87 GLN A C 1
ATOM 681 O O . GLN A 1 87 ? 4.848 9.188 7.169 1.00 97.12 87 GLN A O 1
ATOM 686 N N . ARG A 1 88 ? 3.303 7.886 6.189 1.00 97.56 88 ARG A N 1
ATOM 687 C CA . ARG A 1 88 ? 2.210 8.850 6.329 1.00 97.56 88 ARG A CA 1
ATOM 688 C C . ARG A 1 88 ? 1.728 8.856 7.782 1.00 97.56 88 ARG A C 1
ATOM 690 O O . ARG A 1 88 ? 1.499 7.769 8.310 1.00 97.56 88 ARG A O 1
ATOM 697 N N . PRO A 1 89 ? 1.607 10.010 8.461 1.00 94.06 89 PRO A N 1
ATOM 698 C CA . PRO A 1 89 ? 1.371 10.035 9.906 1.00 94.06 89 PRO A CA 1
ATOM 699 C C . PRO A 1 89 ? 0.097 9.302 10.349 1.00 94.06 89 PRO A C 1
ATOM 701 O O . PRO A 1 89 ? 0.146 8.468 11.260 1.00 94.06 89 PRO A O 1
ATOM 704 N N . VAL A 1 90 ? -1.038 9.570 9.697 1.00 97.81 90 VAL A N 1
ATOM 705 C CA . VAL A 1 90 ? -2.341 9.024 10.110 1.00 97.81 90 VAL A CA 1
ATOM 706 C C . VAL A 1 90 ? -2.466 7.567 9.679 1.00 97.81 90 VAL A C 1
ATOM 708 O O . VAL A 1 90 ? -2.794 6.694 10.488 1.00 97.81 90 VAL A O 1
ATOM 711 N N . LEU A 1 91 ? -2.108 7.280 8.432 1.00 98.38 91 LEU A N 1
ATOM 712 C CA . LEU A 1 91 ? -2.094 5.953 7.842 1.00 98.38 91 LEU A CA 1
ATOM 713 C C . LEU A 1 91 ? -1.107 5.040 8.568 1.00 98.38 91 LEU A C 1
ATOM 715 O O . LEU A 1 91 ? -1.450 3.907 8.880 1.00 98.38 91 LEU A O 1
ATOM 719 N N . GLY A 1 92 ? 0.081 5.523 8.922 1.00 98.00 92 GLY A N 1
ATOM 720 C CA . GLY A 1 92 ? 1.070 4.788 9.706 1.00 98.00 92 GLY A CA 1
ATOM 721 C C . GLY A 1 92 ? 0.522 4.367 11.069 1.00 98.00 92 GLY A C 1
ATOM 722 O O . GLY A 1 92 ? 0.579 3.183 11.415 1.00 98.00 92 GLY A O 1
ATOM 723 N N . GLY A 1 93 ? -0.088 5.296 11.814 1.00 97.94 93 GLY A N 1
ATOM 724 C CA . GLY A 1 93 ? -0.738 4.990 13.094 1.00 97.94 93 GLY A CA 1
ATOM 725 C C . GLY A 1 93 ? -1.901 3.999 12.954 1.00 97.94 93 GLY A C 1
ATOM 726 O O . GLY A 1 93 ? -2.035 3.064 13.749 1.00 97.94 93 GLY A O 1
ATOM 727 N N . TYR A 1 94 ? -2.711 4.154 11.908 1.00 98.56 94 TYR A N 1
ATOM 728 C CA . TYR A 1 94 ? -3.772 3.213 11.557 1.00 98.56 94 TYR A CA 1
ATOM 729 C C . TYR A 1 94 ? -3.225 1.810 11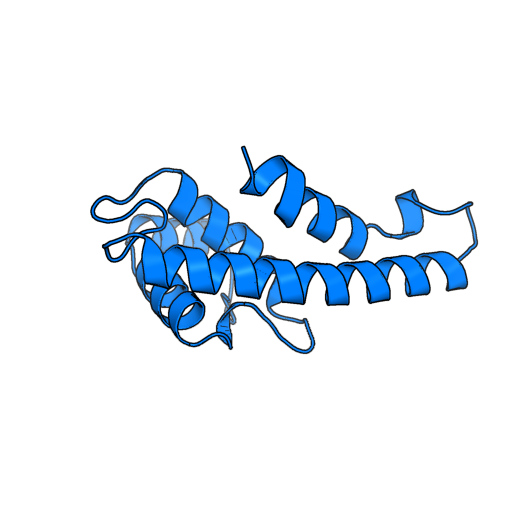.245 1.00 98.56 94 TYR A C 1
ATOM 731 O O . TYR A 1 94 ? -3.728 0.822 11.780 1.00 98.56 94 TYR A O 1
ATOM 739 N N . LEU A 1 95 ? -2.157 1.699 10.450 1.00 98.62 95 LEU A N 1
ATOM 740 C CA . LEU A 1 95 ? -1.554 0.416 10.085 1.00 98.62 95 LEU A CA 1
ATOM 741 C C . LEU A 1 95 ? -1.025 -0.324 11.315 1.00 98.62 95 LEU A C 1
ATOM 743 O O . LEU A 1 95 ? -1.255 -1.527 11.437 1.00 98.62 95 LEU A O 1
ATOM 747 N N . GLN A 1 96 ? -0.400 0.385 12.260 1.00 98.19 96 GLN A N 1
ATOM 748 C CA . GLN A 1 96 ? 0.011 -0.207 13.539 1.00 98.19 96 GLN A CA 1
ATOM 749 C C . GLN A 1 96 ? -1.190 -0.725 14.340 1.00 98.19 96 GLN A C 1
ATOM 751 O O . GLN A 1 96 ? -1.141 -1.819 14.904 1.00 98.19 96 GLN A O 1
ATOM 756 N N . ARG A 1 97 ? -2.308 0.009 14.338 1.00 98.38 97 ARG A N 1
ATOM 757 C CA . ARG A 1 97 ? -3.546 -0.409 15.010 1.00 98.38 97 ARG A CA 1
ATOM 758 C C . ARG A 1 97 ? -4.151 -1.670 14.393 1.00 98.38 97 ARG A C 1
ATOM 760 O O . ARG A 1 97 ? -4.604 -2.543 15.133 1.00 98.38 97 ARG A O 1
ATOM 767 N N . VAL A 1 98 ? -4.159 -1.784 13.062 1.00 98.56 98 VAL A N 1
ATOM 768 C CA . VAL A 1 98 ? -4.627 -2.999 12.374 1.00 98.56 98 VAL A CA 1
ATOM 769 C C . VAL A 1 98 ? -3.668 -4.163 12.641 1.00 98.56 98 VAL A C 1
ATOM 771 O O . VAL A 1 98 ? -4.129 -5.245 13.005 1.00 98.56 98 VAL A O 1
ATOM 774 N N . LEU A 1 99 ? -2.350 -3.941 12.546 1.00 98.00 99 LEU A N 1
ATOM 775 C CA . LEU A 1 99 ? -1.321 -4.949 12.838 1.00 98.00 99 LEU A CA 1
ATOM 776 C C . LEU A 1 99 ? -1.443 -5.520 14.250 1.00 98.00 99 LEU A C 1
ATOM 778 O O . LEU A 1 99 ? -1.311 -6.728 14.420 1.00 98.00 99 LEU A O 1
ATOM 782 N N . ALA A 1 100 ? -1.738 -4.686 15.248 1.00 97.94 100 ALA A N 1
ATOM 783 C CA . ALA A 1 100 ? -1.865 -5.107 16.642 1.00 97.94 100 ALA A CA 1
ATOM 784 C C . ALA A 1 100 ? -3.052 -6.057 16.907 1.00 97.94 100 ALA A C 1
ATOM 786 O O . ALA A 1 100 ? -3.154 -6.634 17.991 1.00 97.94 100 ALA A O 1
ATOM 787 N N . ARG A 1 101 ? -3.971 -6.246 15.949 1.00 98.12 101 ARG A N 1
ATOM 788 C CA . ARG A 1 101 ? -5.125 -7.132 16.144 1.00 98.12 101 ARG A CA 1
ATOM 789 C C . ARG A 1 101 ? -4.680 -8.601 16.230 1.00 98.12 101 ARG A C 1
ATOM 791 O O . ARG A 1 101 ? -3.968 -9.067 15.338 1.00 98.12 101 ARG A O 1
ATOM 798 N N . PRO A 1 102 ? -5.197 -9.395 17.190 1.00 98.25 102 PRO A N 1
ATOM 799 C CA . PRO A 1 102 ? -4.796 -10.795 17.359 1.00 98.25 102 PRO A CA 1
ATOM 800 C C . PRO A 1 102 ? -4.966 -11.662 16.107 1.00 98.25 102 PRO A C 1
ATOM 802 O O . PRO A 1 102 ? -4.149 -12.536 15.844 1.00 98.25 102 PRO A O 1
ATOM 805 N N . ALA A 1 103 ? -6.013 -11.422 15.312 1.00 97.75 103 ALA A N 1
ATOM 806 C CA . ALA A 1 103 ? -6.230 -12.158 14.067 1.00 97.75 103 ALA A CA 1
ATOM 807 C C . ALA A 1 103 ? -5.145 -11.874 13.015 1.00 97.75 103 ALA A C 1
ATOM 809 O O . ALA A 1 103 ? -4.743 -12.792 12.307 1.00 97.75 103 ALA A O 1
ATOM 810 N N . ILE A 1 104 ? -4.647 -10.635 12.948 1.00 97.94 104 ILE A N 1
ATOM 811 C CA . ILE A 1 104 ? -3.565 -10.252 12.036 1.00 97.94 104 ILE A CA 1
ATOM 812 C C . ILE A 1 104 ? -2.242 -10.853 12.499 1.00 97.94 104 ILE A C 1
ATOM 814 O O . ILE A 1 104 ? -1.544 -11.454 11.692 1.00 97.94 104 ILE A O 1
ATOM 818 N N . GLN A 1 105 ? -1.935 -10.777 13.796 1.00 98.00 105 GLN A N 1
ATOM 819 C CA . GLN A 1 105 ? -0.736 -11.406 14.365 1.00 98.00 105 GLN A CA 1
ATOM 820 C C . GLN A 1 105 ? -0.701 -12.919 14.108 1.00 98.00 105 GLN A C 1
ATOM 822 O O . GLN A 1 105 ? 0.312 -13.440 13.647 1.00 98.00 105 GLN A O 1
ATOM 827 N N . ARG A 1 106 ? -1.828 -13.618 14.316 1.00 98.12 106 ARG A N 1
ATOM 828 C CA . ARG A 1 106 ? -1.938 -15.046 13.978 1.00 98.12 106 ARG A CA 1
ATOM 829 C C . ARG A 1 106 ? -1.709 -15.301 12.491 1.00 98.12 106 ARG A C 1
ATOM 831 O O . ARG A 1 106 ? -0.938 -16.189 12.165 1.00 98.12 106 ARG A O 1
ATOM 838 N N . ALA A 1 107 ? -2.331 -14.521 11.606 1.00 97.75 107 ALA A N 1
ATOM 839 C CA . ALA A 1 107 ? -2.145 -14.681 10.164 1.00 97.75 107 ALA A CA 1
ATOM 840 C C . ALA A 1 107 ? -0.677 -14.481 9.749 1.00 97.75 107 ALA A C 1
ATOM 842 O O . ALA A 1 107 ? -0.137 -15.302 9.019 1.00 97.75 107 ALA A O 1
ATOM 843 N N . LEU A 1 108 ? -0.004 -13.446 10.267 1.00 97.12 108 LEU A N 1
ATOM 844 C CA . LEU A 1 108 ? 1.422 -13.211 10.009 1.00 97.12 108 LEU A CA 1
ATOM 845 C C . LEU A 1 108 ? 2.286 -14.397 10.460 1.00 97.12 108 LEU A C 1
ATOM 847 O O . LEU A 1 108 ? 3.199 -14.787 9.736 1.00 97.12 108 LEU A O 1
ATOM 851 N N . GLN A 1 109 ? 1.985 -14.981 11.623 1.00 97.75 109 GLN A N 1
ATOM 852 C CA . GLN A 1 109 ? 2.688 -16.159 12.129 1.00 97.75 109 GLN A CA 1
ATOM 853 C C . GLN A 1 109 ? 2.425 -17.400 11.266 1.00 97.75 109 GLN A C 1
ATOM 855 O O . GLN A 1 109 ? 3.370 -18.097 10.907 1.00 97.75 109 GLN A O 1
ATOM 860 N N . THR A 1 110 ? 1.163 -17.668 10.922 1.00 98.25 110 THR A N 1
ATOM 861 C CA . THR A 1 110 ? 0.767 -18.813 10.088 1.00 98.25 110 THR A CA 1
ATOM 862 C C . THR A 1 110 ? 1.403 -18.755 8.699 1.00 98.25 110 THR A C 1
ATOM 864 O O . THR A 1 110 ? 1.869 -19.775 8.207 1.00 98.25 110 THR A O 1
ATOM 867 N N . GLU A 1 111 ? 1.480 -17.566 8.101 1.00 97.25 111 GLU A N 1
ATOM 868 C CA . GLU A 1 111 ? 2.054 -17.341 6.766 1.00 97.25 111 GLU A CA 1
ATOM 869 C C . GLU A 1 111 ? 3.587 -17.151 6.784 1.00 97.25 111 GLU A C 1
ATOM 871 O O . GLU A 1 111 ? 4.196 -16.894 5.746 1.00 97.25 111 GLU A O 1
ATOM 876 N N . GLY A 1 112 ? 4.238 -17.220 7.954 1.00 97.12 112 GLY A N 1
ATOM 877 C CA . GLY A 1 112 ? 5.693 -17.053 8.078 1.00 97.12 112 GLY A CA 1
ATOM 878 C C . GLY A 1 112 ? 6.208 -15.657 7.690 1.00 97.12 112 GLY A C 1
ATOM 879 O O . GLY A 1 112 ? 7.336 -15.513 7.216 1.00 97.12 112 GLY A O 1
ATOM 880 N N . ILE A 1 113 ? 5.395 -14.611 7.860 1.00 95.06 113 ILE A N 1
ATOM 881 C CA . ILE A 1 113 ? 5.719 -13.251 7.414 1.00 95.06 113 ILE A CA 1
ATOM 882 C C . ILE A 1 113 ? 6.559 -12.513 8.470 1.00 95.06 113 ILE A C 1
ATOM 884 O O . ILE A 1 113 ? 6.053 -12.068 9.502 1.00 95.06 113 ILE A O 1
ATOM 888 N N . ALA A 1 114 ? 7.841 -12.297 8.167 1.00 92.31 114 ALA A N 1
ATOM 889 C CA . ALA A 1 114 ? 8.766 -11.543 9.016 1.00 92.31 114 ALA A CA 1
ATOM 890 C C . ALA A 1 114 ? 8.669 -10.004 8.835 1.00 92.31 114 ALA A C 1
ATOM 892 O O . ALA A 1 114 ? 8.194 -9.528 7.792 1.00 92.31 114 ALA A O 1
ATOM 893 N N . PRO A 1 115 ? 9.130 -9.212 9.828 1.00 91.12 115 PRO A N 1
ATOM 894 C CA . PRO A 1 115 ? 9.296 -7.765 9.700 1.00 91.12 115 PRO A CA 1
ATOM 895 C C . PRO A 1 115 ? 10.291 -7.357 8.590 1.00 91.12 115 PRO A C 1
ATOM 897 O O . PRO A 1 115 ? 11.202 -8.125 8.279 1.00 91.12 115 PRO A O 1
ATOM 900 N N . PRO A 1 116 ? 10.178 -6.136 8.026 1.00 91.06 116 PRO A N 1
ATOM 901 C CA . PRO A 1 116 ? 9.150 -5.134 8.314 1.00 91.06 116 PRO A CA 1
ATOM 902 C C . PRO A 1 116 ? 7.775 -5.520 7.741 1.00 91.06 116 PRO A C 1
ATOM 904 O O . PRO A 1 116 ? 7.650 -5.921 6.581 1.00 91.06 116 PRO A O 1
ATOM 907 N N . TRP A 1 117 ? 6.728 -5.401 8.566 1.00 90.44 117 TRP A N 1
ATOM 908 C CA . TRP A 1 117 ? 5.359 -5.779 8.188 1.00 90.44 117 TRP A CA 1
ATOM 909 C C . TRP A 1 117 ? 4.616 -4.712 7.388 1.00 90.44 117 TRP A C 1
ATOM 911 O O . TRP A 1 117 ? 3.719 -5.058 6.624 1.00 90.44 117 TRP A O 1
ATOM 921 N N . VAL A 1 118 ? 5.001 -3.449 7.541 1.00 89.69 118 VAL A N 1
ATOM 922 C CA . VAL A 1 118 ? 4.562 -2.283 6.759 1.00 89.69 118 VAL A CA 1
ATOM 923 C C . VAL A 1 118 ? 5.757 -1.396 6.485 1.00 89.69 118 VAL A C 1
ATOM 925 O O . VAL A 1 118 ? 6.777 -1.563 7.195 1.00 89.69 118 VAL A O 1
#

Mean predicted aligned error: 2.35 Å

pLDDT: mean 97.39, std 2.55, range [76.56, 98.81]

Radius of gyration: 15.22 Å; Cα contacts (8 Å, |Δi|>4): 127; chains: 1; bounding box: 29×31×43 Å

Solvent-accessible surface area (backbone atoms only — not comparable to full-atom values): 6527 Å² total; per-residue (Å²): 111,63,60,65,72,46,56,44,48,38,49,47,38,39,78,46,20,63,81,77,42,63,91,87,42,60,70,56,18,51,51,44,23,54,54,26,51,58,52,47,45,57,51,46,54,50,50,27,52,42,37,74,69,29,76,36,87,26,72,78,3,81,54,86,56,80,62,46,64,51,51,45,56,58,37,30,70,30,53,82,49,98,72,25,43,56,75,40,73,62,38,21,56,40,44,52,58,56,52,70,35,68,71,46,47,50,49,36,60,77,70,68,60,66,82,79,71,73

Foldseek 3Di:
DCLVPPLVVLLCCQVCVVVVDDPPPPVSSVVSNVVSLVSNVVVLVVQLVCCVPCCDLASNHPDHDPVLVSLLVSQQSQPPPPDGSLNRVSSVVSSVVSCPDPVNVVVCVVVVPDPPSD

Sequence (118 aa):
MWLTNTLQATLIAYFYPERWVDVGNSAGAAQVKAHAEAKIAALLDQLDRQLETSGGPWLLGAHYSVLDPYALMLCRWTRGFAEPARQRPVLGGYLQRVLARPAIQRALQTEGIAPPWV

Nearest PDB structures (foldseek):
  1zl9-assembly1_B  TM=7.415E-01  e=6.403E-02  Caenorhabditis elegans
  2cz3-assembly1_A  TM=6.101E-01  e=2.513E-01  Mus musculus
  8e8p-assembly1_B  TM=6.481E-01  e=4.614E-01  Homo sapiens
  4zxg-assembly1_A-2  TM=6.242E-01  e=9.861E-01  Plasmodium falciparum
  1fw1-assembly1_A-2  TM=6.081E-01  e=8.471E-01  Homo sapiens

Secondary structure (DSSP, 8-state):
-HIIIIIIHHHHHHH-GGGGS-TT-HHHHHHHHHHHHHHHHHHHHHHHHHHHHSSSSBTTBSS--THHHHHHHHHHHGGGSSS-GGGSHHHHHHHHHHHTSHHHHHHHHHTT-PSP--